Protein AF-A8YB25-F1 (afdb_monomer_lite)

Structure (mmCIF, N/CA/C/O backbone):
data_AF-A8YB25-F1
#
_entry.id   AF-A8YB25-F1
#
loop_
_atom_site.group_PDB
_atom_site.id
_atom_site.type_symbol
_atom_site.label_atom_id
_atom_site.label_alt_id
_atom_site.label_comp_id
_atom_site.label_asym_id
_atom_site.label_entity_id
_atom_site.label_seq_id
_atom_site.pdbx_PDB_ins_code
_atom_site.Cartn_x
_atom_site.Cartn_y
_atom_site.Cartn_z
_atom_site.occupancy
_atom_site.B_iso_or_equiv
_atom_site.auth_seq_id
_atom_site.auth_comp_id
_atom_site.auth_asym_id
_atom_site.auth_atom_id
_atom_site.pdbx_PDB_model_num
ATOM 1 N N . MET A 1 1 ? 8.045 -10.473 -29.822 1.00 58.50 1 MET A N 1
ATOM 2 C CA . MET A 1 1 ? 7.018 -9.844 -28.956 1.00 58.50 1 MET A CA 1
ATOM 3 C C . MET A 1 1 ? 6.954 -8.368 -29.327 1.00 58.50 1 MET A C 1
ATOM 5 O O . MET A 1 1 ? 8.017 -7.797 -29.529 1.00 58.50 1 MET A O 1
ATOM 9 N N . SER A 1 2 ? 5.776 -7.767 -29.532 1.00 74.38 2 SER A N 1
ATOM 10 C CA . SER A 1 2 ? 5.717 -6.360 -29.968 1.00 74.38 2 SER A CA 1
ATOM 11 C C . SER A 1 2 ? 6.274 -5.430 -28.882 1.00 74.38 2 SER A C 1
ATOM 13 O O . SER A 1 2 ? 6.103 -5.688 -27.691 1.00 74.38 2 SER A O 1
ATOM 15 N N . ASN A 1 3 ? 6.935 -4.343 -29.291 1.00 85.88 3 ASN A N 1
ATOM 16 C CA . ASN A 1 3 ? 7.516 -3.347 -28.381 1.00 85.88 3 ASN A CA 1
ATOM 17 C C . ASN A 1 3 ? 6.458 -2.807 -27.385 1.00 85.88 3 ASN A C 1
ATOM 19 O O . ASN A 1 3 ? 6.722 -2.650 -26.197 1.00 85.88 3 ASN A O 1
ATOM 23 N N . LEU A 1 4 ? 5.208 -2.675 -27.844 1.00 92.75 4 LEU A N 1
ATOM 24 C CA . LEU A 1 4 ? 4.059 -2.297 -27.020 1.00 92.75 4 LEU A CA 1
ATOM 25 C C . LEU A 1 4 ? 3.765 -3.285 -25.878 1.00 92.75 4 LEU A C 1
ATOM 27 O O . LEU A 1 4 ? 3.530 -2.848 -24.755 1.00 92.75 4 LEU A O 1
ATOM 31 N N . LEU A 1 5 ? 3.784 -4.598 -26.136 1.00 93.75 5 LEU A N 1
ATOM 32 C CA . LEU A 1 5 ? 3.496 -5.607 -25.107 1.00 93.75 5 LEU A CA 1
ATOM 33 C C . LEU A 1 5 ? 4.534 -5.585 -23.984 1.00 93.75 5 LEU A C 1
ATOM 35 O O . LEU A 1 5 ? 4.176 -5.745 -22.821 1.00 93.75 5 LEU A O 1
ATOM 39 N N . LEU A 1 6 ? 5.804 -5.346 -24.318 1.00 93.44 6 LEU A N 1
ATOM 40 C CA . LEU A 1 6 ? 6.863 -5.189 -23.322 1.00 93.44 6 LEU A CA 1
ATOM 41 C C . LEU A 1 6 ? 6.668 -3.920 -22.484 1.00 93.44 6 LEU A C 1
ATOM 43 O O . LEU A 1 6 ? 6.797 -3.974 -21.264 1.00 93.44 6 LEU A O 1
ATOM 47 N N . CYS A 1 7 ? 6.293 -2.799 -23.110 1.00 96.12 7 CYS A N 1
ATOM 48 C CA . CYS A 1 7 ? 5.973 -1.565 -22.391 1.00 96.12 7 CYS A CA 1
ATOM 49 C C . CYS A 1 7 ? 4.795 -1.751 -21.424 1.00 96.12 7 CYS A C 1
ATOM 51 O O . CYS A 1 7 ? 4.912 -1.414 -20.249 1.00 96.12 7 CYS A O 1
ATOM 53 N N . VAL A 1 8 ? 3.682 -2.322 -21.896 1.00 96.50 8 VAL A N 1
ATOM 54 C CA . VAL A 1 8 ? 2.506 -2.605 -21.055 1.00 96.50 8 VAL A CA 1
ATOM 55 C C . VAL A 1 8 ? 2.868 -3.582 -19.936 1.00 96.50 8 VAL A C 1
ATOM 57 O O . VAL A 1 8 ? 2.508 -3.353 -18.785 1.00 96.50 8 VAL A O 1
ATOM 60 N N . GLY A 1 9 ?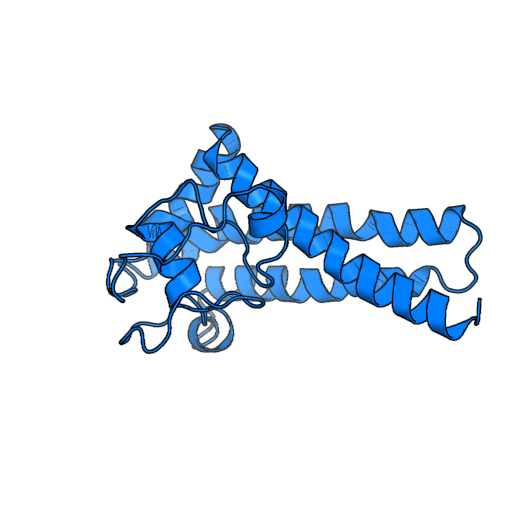 3.637 -4.627 -20.250 1.00 96.56 9 GLY A N 1
ATOM 61 C CA . GLY A 1 9 ? 4.120 -5.600 -19.276 1.00 96.56 9 GLY A CA 1
ATOM 62 C C . GLY A 1 9 ? 4.956 -4.968 -18.163 1.00 96.56 9 GLY A C 1
ATOM 63 O O . GLY A 1 9 ? 4.723 -5.272 -16.999 1.00 96.56 9 GLY A O 1
ATOM 64 N N . LEU A 1 10 ? 5.874 -4.052 -18.486 1.00 97.62 10 LEU A N 1
ATOM 65 C CA . LEU A 1 10 ? 6.686 -3.357 -17.481 1.00 97.62 10 LEU A CA 1
ATOM 66 C C . LEU A 1 10 ? 5.848 -2.398 -16.620 1.00 97.62 10 LEU A C 1
ATOM 68 O O . LEU A 1 10 ? 6.039 -2.339 -15.405 1.00 97.62 10 LEU A O 1
ATOM 72 N N . ILE A 1 11 ? 4.884 -1.690 -17.216 1.00 98.06 11 ILE A N 1
ATOM 73 C CA . ILE A 1 11 ? 3.983 -0.793 -16.476 1.00 98.06 11 ILE A CA 1
ATOM 74 C C . ILE A 1 11 ? 3.127 -1.602 -15.498 1.00 98.06 11 ILE A C 1
ATOM 76 O O . ILE A 1 11 ? 3.180 -1.370 -14.292 1.00 98.06 11 ILE A O 1
ATOM 80 N N . CYS A 1 12 ? 2.375 -2.588 -15.992 1.00 98.00 12 CYS A N 1
ATOM 81 C CA . CYS A 1 12 ? 1.519 -3.414 -15.143 1.00 98.00 12 CYS A CA 1
ATOM 82 C C . CYS A 1 12 ? 2.346 -4.212 -14.130 1.00 98.00 12 CYS A C 1
ATOM 84 O O . CYS A 1 12 ? 1.983 -4.282 -12.960 1.00 98.00 12 CYS A O 1
ATOM 86 N N . GLY A 1 13 ? 3.480 -4.766 -14.562 1.00 98.12 13 GLY A N 1
ATOM 87 C CA . GLY A 1 13 ? 4.393 -5.525 -13.716 1.00 98.12 13 GLY A CA 1
ATOM 88 C C . GLY A 1 13 ? 4.981 -4.695 -12.579 1.00 98.12 13 GLY A C 1
ATOM 89 O O . GLY A 1 13 ? 5.059 -5.193 -11.463 1.00 98.12 13 GLY A O 1
ATOM 90 N N . SER A 1 14 ? 5.334 -3.426 -12.812 1.00 98.62 14 SER A N 1
ATOM 91 C CA . SER A 1 14 ? 5.862 -2.555 -11.751 1.00 98.62 14 SER A CA 1
ATOM 92 C C . SER A 1 14 ? 4.811 -2.188 -10.697 1.00 98.62 14 SER A C 1
ATOM 94 O O . SER A 1 14 ? 5.141 -2.133 -9.514 1.00 98.62 14 SER A O 1
ATOM 96 N N . ILE A 1 15 ? 3.545 -2.011 -11.093 1.00 98.44 15 ILE A N 1
ATOM 97 C CA . ILE A 1 15 ? 2.424 -1.790 -10.162 1.00 98.44 15 ILE A CA 1
ATOM 98 C C . ILE A 1 15 ? 2.113 -3.069 -9.374 1.00 98.44 15 ILE A C 1
ATOM 100 O O . ILE A 1 15 ? 2.012 -3.037 -8.150 1.00 98.44 15 ILE A O 1
ATOM 104 N N . ILE A 1 16 ? 2.007 -4.212 -10.060 1.00 98.25 16 ILE A N 1
ATOM 105 C CA . ILE A 1 16 ? 1.779 -5.511 -9.410 1.00 98.25 16 ILE A CA 1
ATOM 106 C C . ILE A 1 16 ? 2.916 -5.819 -8.431 1.00 98.25 16 ILE A C 1
ATOM 108 O O . ILE A 1 16 ? 2.664 -6.306 -7.335 1.00 98.25 16 ILE A O 1
ATOM 112 N N . TRP A 1 17 ? 4.160 -5.501 -8.788 1.00 98.62 17 TRP A N 1
ATOM 113 C CA . TRP A 1 17 ? 5.315 -5.704 -7.921 1.00 98.62 17 TRP A CA 1
ATOM 114 C C . TRP A 1 17 ? 5.180 -4.982 -6.576 1.00 98.62 17 TRP A C 1
ATOM 116 O O . TRP A 1 17 ? 5.352 -5.605 -5.532 1.00 98.62 17 TRP A O 1
ATOM 126 N N . VAL A 1 18 ? 4.840 -3.690 -6.570 1.00 98.69 18 VAL A N 1
ATOM 127 C CA . VAL A 1 18 ? 4.708 -2.944 -5.307 1.00 98.69 18 VAL A CA 1
ATOM 128 C C . VAL A 1 18 ? 3.486 -3.377 -4.490 1.00 98.69 18 VAL A C 1
ATOM 130 O O . VAL A 1 18 ? 3.538 -3.333 -3.264 1.00 98.69 18 VAL A O 1
ATOM 133 N N . GLU A 1 19 ? 2.427 -3.871 -5.138 1.00 98.44 19 GLU A N 1
ATOM 134 C CA . GLU A 1 19 ? 1.295 -4.526 -4.466 1.00 98.44 19 GLU A CA 1
ATOM 135 C C . GLU A 1 19 ? 1.728 -5.821 -3.759 1.00 98.44 19 GLU A C 1
ATOM 137 O O . GLU A 1 19 ? 1.406 -6.008 -2.588 1.00 98.44 19 GLU A O 1
ATOM 142 N N . ILE A 1 20 ? 2.537 -6.663 -4.419 1.00 98.62 20 ILE A N 1
ATOM 143 C CA . ILE A 1 20 ? 3.135 -7.859 -3.797 1.00 98.62 20 ILE A CA 1
ATOM 144 C C . ILE A 1 20 ? 3.974 -7.459 -2.582 1.00 98.62 20 ILE A C 1
ATOM 146 O O . ILE A 1 20 ? 3.851 -8.070 -1.524 1.00 98.62 20 ILE A O 1
ATOM 150 N N . VAL A 1 21 ? 4.822 -6.434 -2.718 1.00 98.75 21 VAL A N 1
ATOM 151 C CA . VAL A 1 21 ? 5.667 -5.951 -1.615 1.00 98.75 21 VAL A CA 1
ATOM 152 C C . VAL A 1 21 ? 4.816 -5.517 -0.427 1.00 98.75 21 VAL A C 1
ATOM 154 O O . VAL A 1 21 ? 5.106 -5.931 0.694 1.00 98.75 21 VAL A O 1
ATOM 157 N N . ARG A 1 22 ? 3.763 -4.726 -0.662 1.00 98.56 22 ARG A N 1
ATOM 158 C CA . ARG A 1 22 ? 2.852 -4.279 0.394 1.00 98.56 22 ARG A CA 1
ATOM 159 C C . ARG A 1 22 ? 2.184 -5.456 1.093 1.00 98.56 22 ARG A C 1
ATOM 161 O O . ARG A 1 22 ? 2.247 -5.558 2.311 1.00 98.56 22 ARG A O 1
ATOM 168 N N . ASP A 1 23 ? 1.575 -6.358 0.331 1.00 98.31 23 ASP A N 1
ATOM 169 C CA . ASP A 1 23 ? 0.795 -7.456 0.900 1.00 98.31 23 ASP A CA 1
ATOM 170 C C . ASP A 1 23 ? 1.698 -8.442 1.667 1.00 98.31 23 ASP A C 1
ATOM 172 O O . ASP A 1 23 ? 1.326 -8.927 2.735 1.00 98.31 23 ASP A O 1
ATOM 176 N N . CYS A 1 24 ? 2.926 -8.676 1.186 1.00 98.25 24 CYS A N 1
ATOM 177 C CA . CYS A 1 24 ? 3.942 -9.440 1.911 1.00 98.25 24 CYS A CA 1
ATOM 178 C C . CYS A 1 24 ? 4.418 -8.725 3.181 1.00 98.25 24 CYS A C 1
ATOM 180 O O . CYS A 1 24 ? 4.587 -9.376 4.212 1.00 98.25 24 CYS A O 1
ATOM 182 N N . TYR A 1 25 ? 4.645 -7.408 3.128 1.00 98.50 25 TYR A N 1
ATOM 183 C CA . TYR A 1 25 ? 5.014 -6.614 4.302 1.00 98.50 25 TYR A CA 1
ATOM 184 C C . TYR A 1 25 ? 3.915 -6.676 5.366 1.00 98.50 25 TYR A C 1
ATOM 186 O O . TYR A 1 25 ? 4.203 -6.951 6.531 1.00 98.50 25 TYR A O 1
ATOM 194 N N . HIS A 1 26 ? 2.658 -6.510 4.958 1.00 98.44 26 HIS A N 1
ATOM 195 C CA . HIS A 1 26 ? 1.504 -6.582 5.841 1.00 98.44 26 HIS A CA 1
ATOM 196 C C . HIS A 1 26 ? 1.351 -7.982 6.455 1.00 98.44 26 HIS A C 1
ATOM 198 O O . HIS A 1 26 ? 1.259 -8.111 7.676 1.00 98.44 26 HIS A O 1
ATOM 204 N N . ALA A 1 27 ? 1.420 -9.048 5.651 1.00 98.12 27 ALA A N 1
ATOM 205 C CA . ALA A 1 27 ? 1.404 -10.416 6.168 1.00 98.12 27 ALA A CA 1
ATOM 206 C C . ALA A 1 27 ? 2.554 -10.655 7.162 1.00 98.12 27 ALA A C 1
ATOM 208 O O . ALA A 1 27 ? 2.336 -11.151 8.270 1.00 98.12 27 ALA A O 1
ATOM 209 N N . LEU A 1 28 ? 3.778 -10.237 6.820 1.00 98.12 28 LEU A N 1
ATOM 210 C CA . LEU A 1 28 ? 4.936 -10.344 7.707 1.00 98.12 28 LEU A CA 1
ATOM 211 C C . LEU A 1 28 ? 4.728 -9.567 9.013 1.00 98.12 28 LEU A C 1
ATOM 213 O O . LEU A 1 28 ? 5.133 -10.054 10.068 1.00 98.12 28 LEU A O 1
ATOM 217 N N . ALA A 1 29 ? 4.057 -8.414 8.979 1.00 98.31 29 ALA A N 1
ATOM 218 C CA . ALA A 1 29 ? 3.734 -7.645 10.174 1.00 98.31 29 ALA A CA 1
ATOM 219 C C . ALA A 1 29 ? 2.847 -8.410 11.163 1.00 98.31 29 ALA A C 1
ATOM 221 O O . ALA A 1 29 ? 2.987 -8.217 12.365 1.00 98.31 29 ALA A O 1
ATOM 222 N N . HIS A 1 30 ? 2.018 -9.348 10.701 1.00 97.88 30 HIS A N 1
ATOM 223 C CA . HIS A 1 30 ? 1.234 -10.238 11.573 1.00 97.88 30 HIS A CA 1
ATOM 224 C C . HIS A 1 30 ? 2.007 -11.449 12.104 1.00 97.88 30 HIS A C 1
ATOM 226 O O . HIS A 1 30 ? 1.549 -12.128 13.027 1.00 97.88 30 HIS A O 1
ATOM 232 N N . HIS A 1 31 ? 3.187 -11.727 11.551 1.00 96.94 31 HIS A N 1
ATOM 233 C CA . HIS A 1 31 ? 4.012 -12.878 11.923 1.00 96.94 31 HIS A CA 1
ATOM 234 C C . HIS A 1 31 ? 5.307 -12.498 12.649 1.00 96.94 31 HIS A C 1
ATOM 236 O O . HIS A 1 31 ? 5.872 -13.331 13.360 1.00 96.94 31 HIS A O 1
ATOM 242 N N . TRP A 1 32 ? 5.770 -11.253 12.522 1.00 98.06 32 TRP A N 1
ATOM 243 C CA . TRP A 1 32 ? 7.047 -10.799 13.061 1.00 98.06 32 TRP A CA 1
ATOM 244 C C . TRP A 1 32 ? 6.891 -9.573 13.966 1.00 98.06 32 TRP A C 1
ATOM 246 O O . TRP A 1 32 ? 6.518 -8.482 13.537 1.00 98.06 32 TRP A O 1
ATOM 256 N N . GLN A 1 33 ? 7.222 -9.756 15.248 1.00 97.62 33 GLN A N 1
ATOM 257 C CA . GLN A 1 33 ? 6.963 -8.785 16.319 1.00 97.62 33 GLN A CA 1
ATOM 258 C C . GLN A 1 33 ? 7.456 -7.348 16.070 1.00 97.62 33 GLN A C 1
ATOM 260 O O . GLN A 1 33 ? 6.711 -6.423 16.387 1.00 97.62 33 GLN A O 1
ATOM 265 N N . PRO A 1 34 ? 8.664 -7.103 15.526 1.00 97.25 34 PRO A N 1
ATOM 266 C CA . PRO A 1 34 ? 9.121 -5.743 15.248 1.00 97.25 34 PRO A CA 1
ATOM 267 C C . PRO A 1 34 ? 8.173 -4.960 14.335 1.00 97.25 34 PRO A C 1
ATOM 269 O O . PRO A 1 34 ? 7.850 -3.816 14.645 1.00 97.25 34 PRO A O 1
ATOM 272 N N . LEU A 1 35 ? 7.671 -5.593 13.273 1.00 97.94 35 LEU A N 1
ATOM 273 C CA . LEU A 1 35 ? 6.695 -4.984 12.371 1.00 97.94 35 LEU A CA 1
ATOM 274 C C . LEU A 1 35 ? 5.294 -4.954 12.989 1.00 97.94 35 LEU A C 1
ATOM 276 O O . LEU A 1 35 ? 4.588 -3.960 12.845 1.00 97.94 35 LEU A O 1
ATOM 280 N N . TYR A 1 36 ? 4.912 -5.976 13.760 1.00 98.12 36 TYR A N 1
ATOM 281 C CA . TYR A 1 36 ? 3.620 -5.981 14.452 1.00 98.12 36 TYR A CA 1
ATOM 282 C C . TYR A 1 36 ? 3.438 -4.771 15.378 1.00 98.12 36 TYR A C 1
ATOM 284 O O . TYR A 1 36 ? 2.358 -4.194 15.448 1.00 98.12 36 TYR A O 1
ATOM 292 N N . ARG A 1 37 ? 4.495 -4.341 16.082 1.00 97.75 37 ARG A N 1
ATOM 293 C CA . ARG A 1 37 ? 4.443 -3.165 16.977 1.00 97.75 37 ARG A CA 1
ATOM 294 C C . ARG A 1 37 ? 4.079 -1.871 16.251 1.00 97.75 37 ARG A C 1
ATOM 296 O O . ARG A 1 37 ? 3.498 -0.980 16.866 1.00 97.75 37 ARG A O 1
ATOM 303 N N . LEU A 1 38 ? 4.440 -1.776 14.977 1.00 97.81 38 LEU A N 1
ATOM 304 C CA . LEU A 1 38 ? 4.069 -0.683 14.090 1.00 97.81 38 LEU A CA 1
ATOM 305 C C . LEU A 1 38 ? 2.635 -0.878 13.593 1.00 97.81 38 LEU A C 1
ATOM 307 O O . LEU A 1 38 ? 1.780 -0.013 13.779 1.00 97.81 38 LEU A O 1
ATOM 311 N N . HIS A 1 39 ? 2.353 -2.069 13.073 1.00 98.25 39 HIS A N 1
ATOM 312 C CA . HIS A 1 39 ? 1.085 -2.395 12.439 1.00 98.25 39 HIS A CA 1
ATOM 313 C C . HIS A 1 39 ? -0.117 -2.407 13.388 1.00 98.25 39 HIS A C 1
ATOM 315 O O . HIS A 1 39 ? -1.217 -2.016 13.012 1.00 98.25 39 HIS A O 1
ATOM 321 N N . VAL A 1 40 ? 0.071 -2.768 14.657 1.00 97.62 40 VAL A N 1
ATOM 322 C CA . VAL A 1 40 ? -1.021 -2.805 15.639 1.00 97.62 40 VAL A CA 1
ATOM 323 C C . VAL A 1 40 ? -1.668 -1.433 15.857 1.00 97.62 40 VAL A C 1
ATOM 325 O O . VAL A 1 40 ? -2.818 -1.370 16.283 1.00 97.62 40 VAL A O 1
ATOM 328 N N . TRP A 1 41 ? -0.973 -0.327 15.560 1.00 97.88 41 TRP A N 1
ATOM 329 C CA . TRP A 1 41 ? -1.592 0.998 15.599 1.00 97.88 41 TRP A CA 1
ATOM 330 C C . TRP A 1 41 ? -2.778 1.096 14.647 1.00 97.88 41 TRP A C 1
ATOM 332 O O . TRP A 1 41 ? -3.807 1.616 15.057 1.00 97.88 41 TRP A O 1
ATOM 342 N N . HIS A 1 42 ? -2.663 0.525 13.446 1.00 97.44 42 HIS A N 1
ATOM 343 C CA . HIS A 1 42 ? -3.730 0.465 12.448 1.00 97.44 42 HIS A CA 1
ATOM 344 C C . HIS A 1 42 ? -4.981 -0.251 12.973 1.00 97.44 42 HIS A C 1
ATOM 346 O O . HIS A 1 42 ? -6.087 0.272 12.885 1.00 97.44 42 HIS A O 1
ATOM 352 N N . HIS A 1 43 ? -4.799 -1.406 13.619 1.00 97.31 43 HIS A N 1
ATOM 353 C CA . HIS A 1 43 ? -5.897 -2.183 14.221 1.00 97.31 43 HIS A CA 1
ATOM 354 C C . HIS A 1 43 ? -6.556 -1.489 15.417 1.00 97.31 43 HIS A C 1
ATOM 356 O O . HIS A 1 43 ? -7.711 -1.753 15.734 1.00 97.31 43 HIS A O 1
ATOM 362 N N . ARG A 1 44 ? -5.836 -0.597 16.106 1.00 95.00 44 ARG A N 1
ATOM 363 C CA . ARG A 1 44 ? -6.338 0.119 17.294 1.00 95.00 44 ARG A CA 1
ATOM 364 C C . ARG A 1 44 ? -7.175 1.348 16.964 1.00 95.00 44 ARG A C 1
ATOM 366 O O . ARG A 1 44 ? -7.791 1.905 17.868 1.00 95.00 44 ARG A O 1
ATOM 373 N N . VAL A 1 45 ? -7.155 1.813 15.719 1.00 96.44 45 VAL A N 1
ATOM 374 C CA . VAL A 1 45 ? -7.861 3.035 15.320 1.00 96.44 45 VAL A CA 1
ATOM 375 C C . VAL A 1 45 ? -9.373 2.853 15.373 1.00 96.44 45 VAL A C 1
ATOM 377 O O . VAL A 1 45 ? -10.087 3.774 15.774 1.00 96.44 45 VAL A O 1
ATOM 380 N N . PHE A 1 46 ? -9.859 1.697 14.927 1.00 95.94 46 PHE A N 1
ATOM 381 C CA . PHE A 1 46 ? -11.253 1.519 14.551 1.00 95.94 46 PHE A CA 1
ATOM 382 C C . PHE A 1 46 ? -12.004 0.652 15.556 1.00 95.94 46 PHE A C 1
ATOM 384 O O . PHE A 1 46 ? -11.504 -0.356 16.053 1.00 95.94 46 PHE A O 1
ATOM 391 N N . ARG A 1 47 ? -13.254 1.026 15.820 1.00 95.06 47 ARG A N 1
ATOM 392 C CA . ARG A 1 47 ? -14.236 0.140 16.451 1.00 95.06 47 ARG A CA 1
ATOM 393 C C . ARG A 1 47 ? -14.803 -0.844 15.414 1.00 95.06 47 ARG A C 1
ATOM 395 O O . ARG A 1 47 ? -14.640 -0.616 14.216 1.00 95.06 47 ARG A O 1
ATOM 402 N N . PRO A 1 48 ? -15.533 -1.896 15.832 1.00 93.62 48 PRO A N 1
ATOM 403 C CA . PRO A 1 48 ? -16.171 -2.821 14.892 1.00 93.62 48 PRO A CA 1
ATOM 404 C C . PRO A 1 48 ? -17.170 -2.172 13.920 1.00 93.62 48 PRO A C 1
ATOM 406 O O . PRO A 1 48 ? -17.427 -2.730 12.865 1.00 93.62 48 PRO A O 1
ATOM 409 N N . ASP A 1 49 ? -17.724 -0.997 14.218 1.00 93.06 49 ASP A N 1
ATOM 410 C CA . ASP A 1 49 ? -18.559 -0.228 13.277 1.00 93.06 49 ASP A CA 1
ATOM 411 C C . ASP A 1 49 ? -17.740 0.681 12.334 1.00 93.06 49 ASP A C 1
ATOM 413 O O . ASP A 1 49 ? -18.304 1.492 11.597 1.00 93.06 49 ASP A O 1
ATOM 417 N N . LEU A 1 50 ? -16.409 0.542 12.365 1.00 93.88 50 LEU A N 1
ATOM 418 C CA . LEU A 1 50 ? -15.404 1.356 11.681 1.00 93.88 50 LEU A CA 1
ATOM 419 C C . LEU A 1 50 ? -15.370 2.830 12.107 1.00 93.88 50 LEU A C 1
ATOM 421 O O . LEU A 1 50 ? -14.667 3.631 11.495 1.00 93.88 50 LEU A O 1
ATOM 425 N N . SER A 1 51 ? -16.063 3.211 13.186 1.00 94.25 51 SER A N 1
ATOM 426 C CA . SER A 1 51 ? -15.877 4.538 13.773 1.00 94.25 51 SER A CA 1
ATOM 427 C C . SER A 1 51 ? -14.469 4.673 14.360 1.00 94.25 51 SER A C 1
ATOM 429 O O . SER A 1 51 ? -13.947 3.762 15.014 1.00 94.25 51 SER A O 1
ATOM 431 N N . VAL A 1 52 ? -13.845 5.827 14.127 1.00 94.81 52 VAL A N 1
ATOM 432 C CA . VAL A 1 52 ? -12.523 6.155 14.668 1.00 94.81 52 VAL A CA 1
ATOM 433 C C . VAL A 1 52 ? -12.636 6.380 16.179 1.00 94.81 52 VAL A C 1
ATOM 435 O O . VAL A 1 52 ? -13.485 7.138 16.647 1.00 94.81 52 VAL A O 1
ATOM 438 N N . MET A 1 53 ? -11.773 5.727 16.962 1.00 92.75 53 MET A N 1
ATOM 439 C CA . MET A 1 53 ? -11.765 5.841 18.425 1.00 92.75 53 MET A CA 1
ATOM 440 C C . MET A 1 53 ? -11.315 7.223 18.910 1.00 92.75 53 MET A C 1
ATOM 442 O O . MET A 1 53 ? -11.854 7.739 19.887 1.00 92.75 53 MET A O 1
ATOM 446 N N . SER A 1 54 ? -10.302 7.789 18.255 1.00 95.06 54 SER A N 1
ATOM 447 C CA . SER A 1 54 ? -9.738 9.109 18.533 1.00 95.06 54 SER A CA 1
ATOM 448 C C . SER A 1 54 ? -8.979 9.604 17.306 1.00 95.06 54 SER A C 1
ATOM 450 O O . SER A 1 54 ? -8.215 8.846 16.705 1.00 95.06 54 SER A O 1
ATOM 452 N N . GLU A 1 55 ? -9.145 10.881 16.967 1.00 94.88 55 GLU A N 1
ATOM 453 C CA . GLU A 1 55 ? -8.400 11.527 15.882 1.00 94.88 55 GLU A CA 1
ATOM 454 C C . GLU A 1 55 ? -6.883 11.496 16.135 1.00 94.88 55 GLU A C 1
ATOM 456 O O . GLU A 1 55 ? -6.092 11.291 15.216 1.00 94.88 55 GLU A O 1
ATOM 461 N N . GLU A 1 56 ? -6.454 11.627 17.393 1.00 96.06 56 GLU A N 1
ATOM 462 C CA . GLU A 1 56 ? -5.034 11.557 17.750 1.00 96.06 56 GLU A CA 1
ATOM 463 C C . GLU A 1 56 ? -4.445 10.177 17.425 1.00 96.06 56 GLU A C 1
ATOM 465 O O . GLU A 1 56 ? -3.360 10.077 16.846 1.00 96.06 56 GLU A O 1
ATOM 470 N N . ILE A 1 57 ? -5.171 9.108 17.772 1.00 96.06 57 ILE A N 1
ATOM 471 C CA . ILE A 1 57 ? -4.748 7.730 17.494 1.00 96.06 57 ILE A CA 1
ATOM 472 C C . ILE A 1 57 ? -4.748 7.478 15.985 1.00 96.06 57 ILE A C 1
ATOM 474 O O . ILE A 1 57 ? -3.781 6.912 15.482 1.00 96.06 57 ILE A O 1
ATOM 478 N N . TYR A 1 58 ? -5.775 7.946 15.271 1.00 97.06 58 TYR A N 1
ATOM 479 C CA . TYR A 1 58 ? -5.869 7.857 13.811 1.00 97.06 58 TYR A CA 1
ATOM 480 C C . TYR A 1 58 ? -4.645 8.467 13.123 1.00 97.06 58 TYR A C 1
ATOM 482 O O . TYR A 1 58 ? -3.930 7.798 12.379 1.00 97.06 58 TYR A O 1
ATOM 490 N N . ARG A 1 59 ? -4.322 9.717 13.463 1.00 97.69 59 ARG A N 1
ATOM 491 C CA . ARG A 1 59 ? -3.178 10.430 12.885 1.00 97.69 59 ARG A CA 1
ATOM 492 C C . ARG A 1 59 ? -1.854 9.742 13.196 1.00 97.69 59 ARG A C 1
ATOM 494 O O . ARG A 1 59 ? -1.006 9.611 12.316 1.00 97.69 59 ARG A O 1
ATOM 501 N N . ARG A 1 60 ? -1.668 9.275 14.435 1.00 98.06 60 ARG A N 1
ATOM 502 C CA . ARG A 1 60 ? -0.467 8.518 14.823 1.00 98.06 60 ARG A CA 1
ATOM 503 C C . ARG A 1 60 ? -0.359 7.195 14.078 1.00 98.06 60 ARG A C 1
ATOM 505 O O . ARG A 1 60 ? 0.746 6.835 13.682 1.00 98.06 60 ARG A O 1
ATOM 512 N N . ALA A 1 61 ? -1.466 6.494 13.855 1.00 98.00 61 ALA A N 1
ATOM 513 C CA . ALA A 1 61 ? -1.450 5.211 13.168 1.00 98.00 61 ALA A CA 1
ATOM 514 C C . ALA A 1 61 ? -0.863 5.308 11.757 1.00 98.00 61 ALA A C 1
ATOM 516 O O . ALA A 1 61 ? -0.070 4.444 11.392 1.00 98.00 61 ALA A O 1
ATOM 517 N N . HIS A 1 62 ? -1.120 6.389 11.015 1.00 98.25 62 HIS A N 1
ATOM 518 C CA . HIS A 1 62 ? -0.480 6.588 9.710 1.00 98.25 62 HIS A CA 1
ATOM 519 C C . HIS A 1 62 ? 1.041 6.735 9.804 1.00 98.25 62 HIS A C 1
ATOM 521 O O . HIS A 1 62 ? 1.762 6.173 8.984 1.00 98.25 62 HIS A O 1
ATOM 527 N N . TRP A 1 63 ? 1.555 7.438 10.815 1.00 98.56 63 TRP A N 1
ATOM 528 C CA . TRP A 1 63 ? 3.001 7.582 11.014 1.00 98.56 63 TRP A CA 1
ATOM 529 C C . TRP A 1 63 ? 3.676 6.288 11.466 1.00 98.56 63 TRP A C 1
ATOM 531 O O . TRP A 1 63 ? 4.821 6.039 11.096 1.00 98.56 63 TRP A O 1
ATOM 541 N N . TYR A 1 64 ? 2.985 5.471 12.263 1.00 98.12 64 TYR A N 1
ATOM 542 C CA . TYR A 1 64 ? 3.530 4.206 12.749 1.00 98.12 64 TYR A CA 1
ATOM 543 C C . TYR A 1 64 ? 3.369 3.057 11.755 1.00 98.12 64 TYR A C 1
ATOM 545 O O . TYR A 1 64 ? 4.247 2.208 11.725 1.00 98.12 64 TYR A O 1
ATOM 553 N N . ASN A 1 65 ? 2.306 3.015 10.950 1.00 98.25 65 ASN A N 1
ATOM 554 C CA . ASN A 1 65 ? 2.021 1.911 10.030 1.00 98.25 65 ASN A CA 1
ATOM 555 C C . ASN A 1 65 ? 2.172 2.316 8.557 1.00 98.25 65 ASN A C 1
ATOM 557 O O . ASN A 1 65 ? 3.090 1.853 7.882 1.00 98.25 65 ASN A O 1
ATOM 561 N N . ASP A 1 66 ? 1.285 3.186 8.071 1.00 97.94 66 ASP A N 1
ATOM 562 C CA . ASP A 1 66 ? 1.098 3.419 6.634 1.00 97.94 66 ASP A CA 1
ATOM 563 C C . ASP A 1 66 ? 2.313 4.082 5.975 1.00 97.94 66 ASP A C 1
ATOM 565 O O . ASP A 1 66 ? 2.705 3.711 4.871 1.00 97.94 66 ASP A O 1
ATOM 569 N N . VAL A 1 67 ? 2.938 5.056 6.646 1.00 98.69 67 VAL A N 1
ATOM 570 C CA . VAL A 1 67 ? 4.135 5.736 6.135 1.00 98.69 67 VAL A CA 1
ATOM 571 C C . VAL A 1 67 ? 5.319 4.763 6.048 1.00 98.69 67 VAL A C 1
ATOM 573 O O . VAL A 1 67 ? 5.897 4.662 4.965 1.00 98.69 67 VAL A O 1
ATOM 576 N N . PRO A 1 68 ? 5.687 4.005 7.104 1.00 98.56 68 PRO A N 1
ATOM 577 C CA . PRO A 1 68 ? 6.713 2.969 6.998 1.00 98.56 68 PRO A CA 1
ATOM 578 C C . PRO A 1 68 ? 6.442 1.929 5.906 1.00 98.56 68 PRO A C 1
ATOM 580 O O . PRO A 1 68 ? 7.351 1.619 5.136 1.00 98.56 68 PRO A O 1
ATOM 583 N N . GLU A 1 69 ? 5.209 1.430 5.790 1.00 98.56 69 GLU A N 1
ATOM 584 C CA . GLU A 1 69 ? 4.828 0.478 4.738 1.00 98.56 69 GLU A CA 1
ATOM 585 C C . GLU A 1 69 ? 5.031 1.077 3.337 1.00 98.56 69 GLU A C 1
ATOM 587 O O . GLU A 1 69 ? 5.706 0.483 2.491 1.00 98.56 69 GLU A O 1
ATOM 592 N N . ALA A 1 70 ? 4.534 2.295 3.103 1.00 98.62 70 ALA A N 1
ATOM 593 C CA . ALA A 1 70 ? 4.678 2.979 1.823 1.00 98.62 70 ALA A CA 1
ATOM 594 C C . ALA A 1 70 ? 6.145 3.319 1.494 1.00 98.62 70 ALA A C 1
ATOM 596 O O . ALA A 1 70 ? 6.538 3.286 0.328 1.00 98.62 70 ALA A O 1
ATOM 597 N N . LEU A 1 71 ? 6.987 3.598 2.495 1.00 98.81 71 LEU A N 1
ATOM 598 C CA . LEU A 1 71 ? 8.428 3.788 2.297 1.00 98.81 71 LEU A CA 1
ATOM 599 C C . LEU A 1 71 ? 9.124 2.489 1.870 1.00 98.81 71 LEU A C 1
ATOM 601 O O . LEU A 1 71 ? 9.974 2.524 0.978 1.00 98.81 71 LEU A O 1
ATOM 605 N N . VAL A 1 72 ? 8.743 1.342 2.445 1.00 98.75 72 VAL A N 1
ATOM 606 C CA . VAL A 1 72 ? 9.241 0.024 2.010 1.00 98.75 72 VAL A CA 1
ATOM 607 C C . VAL A 1 72 ? 8.808 -0.265 0.575 1.00 98.75 72 VAL A C 1
ATOM 609 O O . VAL A 1 72 ? 9.643 -0.638 -0.254 1.00 98.75 72 VAL A O 1
ATOM 612 N N . MET A 1 73 ? 7.535 -0.025 0.247 1.00 98.69 73 MET A N 1
ATOM 613 C CA . MET A 1 73 ? 7.045 -0.124 -1.130 1.00 98.69 73 MET A 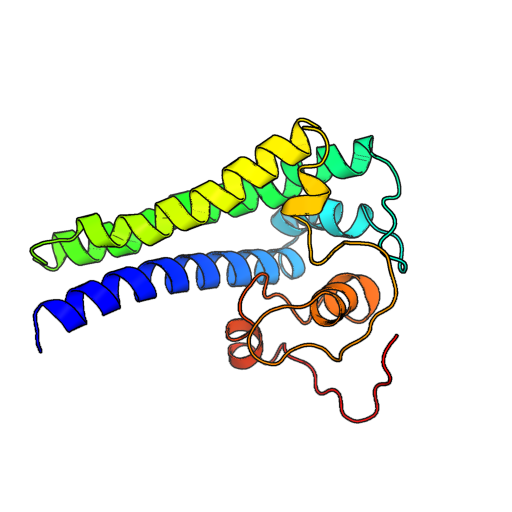CA 1
ATOM 614 C C . MET A 1 73 ? 7.841 0.785 -2.077 1.00 98.69 73 MET A C 1
ATOM 616 O O . MET A 1 73 ? 8.175 0.371 -3.187 1.00 98.69 73 MET A O 1
ATOM 620 N N . LEU A 1 74 ? 8.164 2.018 -1.665 1.00 98.75 74 LEU A N 1
ATOM 621 C CA . LEU A 1 74 ? 8.835 3.000 -2.519 1.00 98.75 74 LEU A CA 1
ATOM 622 C C . LEU A 1 74 ? 10.278 2.581 -2.781 1.00 98.75 74 LEU A C 1
ATOM 624 O O . LEU A 1 74 ? 10.713 2.592 -3.931 1.00 98.75 74 LEU A O 1
ATOM 628 N N . ALA A 1 75 ? 10.993 2.134 -1.749 1.00 98.69 75 ALA A N 1
ATOM 629 C CA . ALA A 1 75 ? 12.334 1.582 -1.903 1.00 98.69 75 ALA A CA 1
ATOM 630 C C . ALA A 1 75 ? 12.334 0.367 -2.849 1.00 98.69 75 ALA A C 1
ATOM 632 O O . ALA A 1 75 ? 13.139 0.296 -3.777 1.00 98.69 75 ALA A O 1
ATOM 633 N N . ALA A 1 76 ? 11.383 -0.557 -2.676 1.00 98.69 76 ALA A N 1
ATOM 634 C CA . ALA A 1 76 ? 11.270 -1.744 -3.520 1.00 98.69 76 ALA A CA 1
ATOM 635 C C . ALA A 1 76 ? 10.807 -1.434 -4.956 1.00 98.69 76 ALA A C 1
ATOM 637 O O . ALA A 1 76 ? 11.101 -2.205 -5.873 1.00 98.69 76 ALA A O 1
ATOM 638 N N . SER A 1 77 ? 10.112 -0.314 -5.179 1.00 98.62 77 SER A N 1
ATOM 639 C CA . SER A 1 77 ? 9.603 0.093 -6.499 1.00 98.62 77 SER A CA 1
ATOM 640 C C . SER A 1 77 ? 10.700 0.396 -7.525 1.00 98.62 77 SER A C 1
ATOM 642 O O . SER A 1 77 ? 10.434 0.411 -8.723 1.00 98.62 77 SER A O 1
ATOM 644 N N . VAL A 1 78 ? 11.942 0.589 -7.073 1.00 98.44 78 VAL A N 1
ATOM 645 C CA . VAL A 1 78 ? 13.109 0.812 -7.936 1.00 98.44 78 VAL A CA 1
ATOM 646 C C . V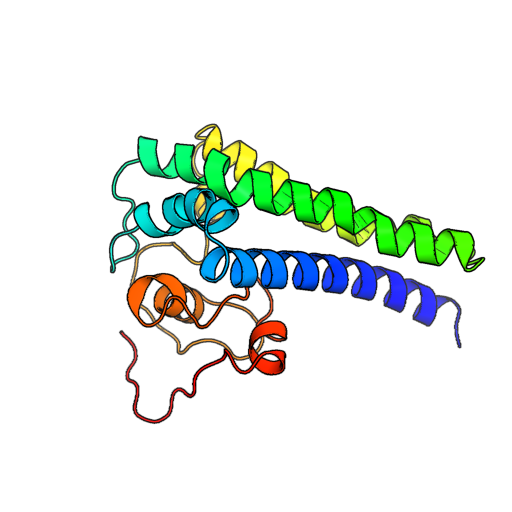AL A 1 78 ? 13.515 -0.473 -8.675 1.00 98.44 78 VAL A C 1
ATOM 648 O O . VAL A 1 78 ? 14.084 -0.410 -9.765 1.00 98.44 78 VAL A O 1
ATOM 651 N N . LEU A 1 79 ? 13.196 -1.654 -8.129 1.00 98.50 79 LEU A N 1
ATOM 652 C CA . LEU A 1 79 ? 13.655 -2.934 -8.674 1.00 98.50 79 LEU A CA 1
ATOM 653 C C . LEU A 1 79 ? 13.202 -3.183 -10.129 1.00 98.50 79 LEU A C 1
ATOM 655 O O . LEU A 1 79 ? 14.073 -3.479 -10.947 1.00 98.50 79 LEU A O 1
ATOM 659 N N . PRO A 1 80 ? 11.917 -3.028 -10.515 1.00 98.12 80 PRO A N 1
ATOM 660 C CA . PRO A 1 80 ? 11.497 -3.176 -11.910 1.00 98.12 80 PRO A CA 1
ATOM 661 C C . PRO A 1 80 ? 12.266 -2.277 -12.887 1.00 98.12 80 PRO A C 1
ATOM 663 O O . PRO A 1 80 ? 12.581 -2.709 -13.995 1.00 98.12 80 PRO A O 1
ATOM 666 N N . VAL A 1 81 ? 12.608 -1.050 -12.476 1.00 98.00 81 VAL A N 1
ATOM 667 C CA . VAL A 1 81 ? 13.392 -0.110 -13.294 1.00 98.00 81 VAL A CA 1
ATOM 668 C C . VAL A 1 81 ? 14.818 -0.616 -13.475 1.00 98.00 81 VAL A C 1
ATOM 670 O O . VAL A 1 81 ? 15.310 -0.642 -14.600 1.00 98.00 81 VAL A O 1
ATOM 673 N N . LEU A 1 82 ? 15.473 -1.051 -12.393 1.00 98.25 82 LEU A N 1
ATOM 674 C CA . LEU A 1 82 ? 16.833 -1.592 -12.459 1.00 98.25 82 LEU A CA 1
ATOM 675 C C . LEU A 1 82 ? 16.889 -2.859 -13.313 1.00 98.25 82 LEU A C 1
ATOM 677 O O . LEU A 1 82 ? 17.769 -2.979 -14.159 1.00 98.25 82 LEU A O 1
ATOM 681 N N . LEU A 1 83 ? 15.932 -3.775 -13.140 1.00 97.88 83 LEU A N 1
ATOM 682 C CA . LEU A 1 83 ? 15.851 -4.995 -13.943 1.00 97.88 83 LEU A CA 1
ATOM 683 C C . LEU A 1 83 ? 15.651 -4.681 -15.428 1.00 97.88 83 LEU A C 1
ATOM 685 O O . LEU A 1 83 ? 16.318 -5.277 -16.268 1.00 97.88 83 LEU A O 1
ATOM 689 N N . ALA A 1 84 ? 14.782 -3.724 -15.761 1.00 97.25 84 ALA A N 1
ATOM 690 C CA . ALA A 1 84 ? 14.592 -3.298 -17.144 1.00 97.25 84 ALA A CA 1
ATOM 691 C C . ALA A 1 84 ? 15.850 -2.619 -17.714 1.00 97.25 84 ALA A C 1
ATOM 693 O O . ALA A 1 84 ? 16.229 -2.893 -18.851 1.00 97.25 84 ALA A O 1
ATOM 694 N N . TYR A 1 85 ? 16.512 -1.767 -16.925 1.00 97.56 85 TYR A N 1
ATOM 695 C CA . TYR A 1 85 ? 17.721 -1.052 -17.333 1.00 97.56 85 TYR A CA 1
ATOM 696 C C . TYR A 1 85 ? 18.882 -2.015 -17.600 1.00 97.56 85 TYR A C 1
ATOM 698 O O . TYR A 1 85 ? 19.438 -2.026 -18.696 1.00 97.56 85 TYR A O 1
ATOM 706 N N . PHE A 1 86 ? 19.212 -2.876 -16.634 1.00 97.94 86 PHE A N 1
ATOM 707 C CA . PHE A 1 86 ? 20.281 -3.867 -16.786 1.00 97.94 86 PHE A CA 1
ATOM 708 C C . PHE A 1 86 ? 19.921 -4.987 -17.768 1.00 97.94 86 PHE A C 1
A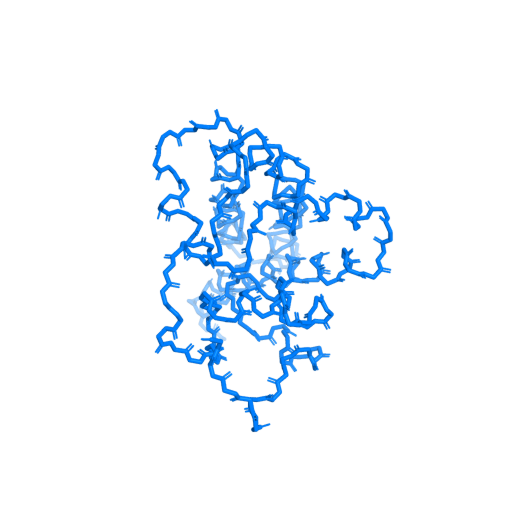TOM 710 O O . PHE A 1 86 ? 20.811 -5.584 -18.364 1.00 97.94 86 PHE A O 1
ATOM 717 N N . GLY A 1 87 ? 18.628 -5.240 -17.983 1.00 95.50 87 GLY A N 1
ATOM 718 C CA . GLY A 1 87 ? 18.122 -6.140 -19.018 1.00 95.50 87 GLY A CA 1
ATOM 719 C C . GLY A 1 87 ? 18.176 -5.567 -20.440 1.00 95.50 87 GLY A C 1
ATOM 720 O O . GLY A 1 87 ? 17.733 -6.242 -21.366 1.00 95.50 87 GLY A O 1
ATOM 721 N N . GLY A 1 88 ? 18.685 -4.343 -20.627 1.00 94.44 88 GLY A N 1
ATOM 722 C CA . GLY A 1 88 ? 18.841 -3.717 -21.943 1.00 94.44 88 GLY A CA 1
ATOM 723 C C . GLY A 1 88 ? 17.525 -3.278 -22.585 1.00 94.44 88 GLY A C 1
ATOM 724 O O . GLY A 1 88 ? 17.443 -3.176 -23.805 1.00 94.44 88 GLY A O 1
ATOM 725 N N . PHE A 1 89 ? 16.475 -3.051 -21.794 1.00 94.75 89 PHE A N 1
ATOM 726 C CA . PHE A 1 89 ? 15.207 -2.563 -22.322 1.00 94.75 89 PHE A CA 1
ATOM 727 C C . PHE A 1 89 ? 15.307 -1.074 -22.671 1.00 94.75 89 PHE A C 1
ATOM 729 O O . PHE A 1 89 ? 15.710 -0.278 -21.831 1.00 94.75 89 PHE A O 1
ATOM 736 N N . ASP A 1 90 ? 14.862 -0.677 -23.867 1.00 93.06 90 ASP A N 1
ATOM 737 C CA . ASP A 1 90 ? 15.013 0.699 -24.382 1.00 93.06 90 ASP A CA 1
ATOM 738 C C . ASP A 1 90 ? 14.264 1.775 -23.571 1.00 93.06 90 ASP A C 1
ATOM 740 O O . ASP A 1 90 ? 14.537 2.970 -23.692 1.00 93.06 90 ASP A O 1
ATOM 744 N N . ARG A 1 91 ? 13.260 1.385 -22.772 1.00 95.50 91 ARG A N 1
ATOM 745 C CA . ARG A 1 91 ? 12.413 2.311 -21.993 1.00 95.50 91 ARG A CA 1
ATOM 746 C C . ARG A 1 91 ? 12.258 1.849 -20.544 1.00 95.50 91 ARG A C 1
ATOM 748 O O . ARG A 1 91 ? 11.135 1.625 -20.089 1.00 95.50 91 ARG A O 1
ATOM 755 N N . PRO A 1 92 ? 13.362 1.716 -19.791 1.00 96.75 92 PRO A N 1
ATOM 756 C CA . PRO A 1 92 ? 13.318 1.192 -18.429 1.00 96.75 92 PRO A CA 1
ATOM 757 C C . PRO A 1 92 ? 12.607 2.161 -17.478 1.00 96.75 92 PRO A C 1
ATOM 759 O O . PRO A 1 92 ? 12.027 1.747 -16.477 1.00 96.75 92 PRO A O 1
ATOM 762 N N . TRP A 1 93 ? 12.565 3.445 -17.846 1.00 97.25 93 TRP A N 1
ATOM 763 C CA . TRP A 1 93 ? 11.850 4.495 -17.131 1.00 97.25 93 TRP A CA 1
ATOM 764 C C . TRP A 1 93 ? 10.343 4.229 -16.994 1.00 97.25 93 TRP A C 1
ATOM 766 O O . TRP A 1 93 ? 9.725 4.754 -16.076 1.00 97.25 93 TRP A O 1
ATOM 776 N N . LEU A 1 94 ? 9.744 3.385 -17.843 1.00 97.56 94 LEU A N 1
ATOM 777 C CA . LEU A 1 94 ? 8.344 2.977 -17.686 1.00 97.56 94 LEU A CA 1
ATOM 778 C C . LEU A 1 94 ? 8.100 2.188 -16.390 1.00 97.56 94 LEU A C 1
ATOM 780 O O . LEU A 1 94 ? 6.978 2.175 -15.891 1.00 97.56 94 LEU A O 1
ATOM 784 N N . GLY A 1 95 ? 9.137 1.575 -15.811 1.00 97.81 95 GLY A N 1
ATOM 785 C CA . GLY A 1 95 ? 9.049 0.927 -14.503 1.00 97.81 95 GLY A CA 1
ATOM 786 C C . GLY A 1 95 ? 8.778 1.905 -13.351 1.00 97.81 95 GLY A C 1
ATOM 787 O O . GLY A 1 95 ? 8.273 1.483 -12.314 1.00 97.81 95 GLY A O 1
ATOM 788 N N . TRP A 1 96 ? 9.037 3.211 -13.529 1.00 98.44 96 TRP A N 1
ATOM 789 C CA . TRP A 1 96 ? 8.763 4.237 -12.512 1.00 98.44 96 TRP A CA 1
ATOM 790 C C . TRP A 1 96 ? 7.266 4.426 -12.232 1.00 98.44 96 TRP A C 1
ATOM 792 O O . TRP A 1 96 ? 6.909 5.072 -11.248 1.00 98.44 96 TRP A O 1
ATOM 802 N N . LEU A 1 97 ? 6.374 3.845 -13.043 1.00 98.38 97 LEU A N 1
ATOM 803 C CA . LEU A 1 97 ? 4.934 3.861 -12.772 1.00 98.38 97 LEU A CA 1
ATOM 804 C C . LEU A 1 97 ? 4.585 3.158 -11.452 1.00 98.38 97 LEU A C 1
ATOM 806 O O . LEU A 1 97 ? 3.697 3.630 -10.746 1.00 98.38 97 LEU A O 1
ATOM 810 N N . GLY A 1 98 ? 5.316 2.104 -11.070 1.00 98.56 98 GLY A N 1
ATOM 811 C CA . GLY A 1 98 ? 5.197 1.506 -9.737 1.00 98.56 98 GLY A CA 1
ATOM 812 C C . GLY A 1 98 ? 5.566 2.489 -8.619 1.00 98.56 98 GLY A C 1
ATOM 813 O O . GLY A 1 98 ? 4.887 2.551 -7.599 1.00 98.56 98 GLY A O 1
ATOM 814 N N . SER A 1 99 ? 6.586 3.326 -8.823 1.00 98.62 99 SER A N 1
ATOM 815 C CA . SER A 1 99 ? 6.960 4.371 -7.861 1.00 98.62 99 SER A CA 1
ATOM 816 C C . SER A 1 99 ? 5.917 5.480 -7.782 1.00 98.62 99 SER A C 1
ATOM 818 O O . SER A 1 99 ? 5.564 5.887 -6.681 1.00 98.62 99 SER A O 1
ATOM 820 N N . LEU A 1 100 ? 5.380 5.939 -8.919 1.00 98.56 100 LEU A N 1
ATOM 821 C CA . LEU A 1 100 ? 4.297 6.930 -8.942 1.00 98.56 100 LEU A CA 1
ATOM 822 C C . LEU A 1 100 ? 3.050 6.409 -8.218 1.00 98.56 100 LEU A C 1
ATOM 824 O O . LEU A 1 100 ? 2.436 7.137 -7.441 1.00 98.56 100 LEU A O 1
ATOM 828 N N . TYR A 1 101 ? 2.713 5.138 -8.437 1.00 98.44 101 TYR A N 1
ATOM 829 C CA . TYR A 1 101 ? 1.635 4.461 -7.730 1.00 98.44 101 TYR A CA 1
ATOM 830 C C . TYR A 1 101 ? 1.875 4.458 -6.215 1.00 98.44 101 TYR A C 1
ATOM 832 O O . TYR A 1 101 ? 1.020 4.912 -5.460 1.00 98.44 101 TYR A O 1
ATOM 840 N N . THR A 1 102 ? 3.063 4.050 -5.761 1.00 98.62 102 THR A N 1
ATOM 841 C CA . THR A 1 102 ? 3.418 4.071 -4.335 1.00 98.62 102 THR A CA 1
ATOM 842 C C . THR A 1 102 ? 3.436 5.479 -3.737 1.00 98.62 102 THR A C 1
ATOM 844 O O . THR A 1 102 ? 3.030 5.663 -2.591 1.00 98.62 102 THR A O 1
ATOM 847 N N . LEU A 1 103 ? 3.869 6.493 -4.493 1.00 98.69 103 LEU A N 1
ATOM 848 C CA . LEU A 1 103 ? 3.864 7.879 -4.026 1.00 98.69 103 LEU A CA 1
ATOM 849 C C . LEU A 1 103 ? 2.454 8.358 -3.672 1.00 98.69 103 LEU A C 1
ATOM 851 O O . LEU A 1 103 ? 2.328 9.130 -2.728 1.00 98.69 103 LEU A O 1
ATOM 855 N N . ALA A 1 104 ? 1.406 7.861 -4.341 1.00 97.88 104 ALA A N 1
ATOM 856 C CA . ALA A 1 104 ? 0.026 8.152 -3.957 1.00 97.88 104 ALA A CA 1
ATOM 857 C C . ALA A 1 104 ? -0.325 7.585 -2.565 1.00 97.88 104 ALA A C 1
ATOM 859 O O . ALA A 1 104 ? -0.955 8.274 -1.760 1.00 97.88 104 ALA A O 1
ATOM 860 N N . PHE A 1 105 ? 0.123 6.369 -2.226 1.00 97.62 105 PHE A N 1
ATOM 861 C CA . PHE A 1 105 ? -0.040 5.814 -0.871 1.00 97.62 105 PHE A CA 1
ATOM 862 C C . PHE A 1 105 ? 0.747 6.626 0.154 1.00 97.62 105 PHE A C 1
ATOM 864 O O . PHE A 1 105 ? 0.203 7.019 1.183 1.00 97.62 105 PHE A O 1
ATOM 871 N N . LEU A 1 106 ? 2.008 6.944 -0.148 1.00 98.75 106 LEU A N 1
ATOM 872 C CA . LEU A 1 106 ? 2.856 7.711 0.759 1.00 98.75 106 LEU A CA 1
ATOM 873 C C . LEU A 1 106 ? 2.287 9.113 1.015 1.00 98.75 106 LEU A C 1
ATOM 875 O O . LEU A 1 106 ? 2.193 9.538 2.165 1.00 98.75 106 LEU A O 1
ATOM 879 N N . SER A 1 107 ? 1.865 9.828 -0.032 1.00 98.44 107 SER A N 1
ATOM 880 C CA . SER A 1 107 ? 1.320 11.182 0.103 1.00 98.44 107 SER A CA 1
ATOM 881 C C . SER A 1 107 ? 0.011 11.201 0.885 1.00 98.44 107 SER A C 1
ATOM 883 O O . SER A 1 107 ? -0.211 12.104 1.687 1.00 98.44 107 SER A O 1
ATOM 885 N N . THR A 1 108 ? -0.854 10.204 0.680 1.00 97.81 108 THR A N 1
ATOM 886 C CA . THR A 1 108 ? -2.136 10.117 1.393 1.00 97.81 108 THR A CA 1
ATOM 887 C C . THR A 1 108 ? -1.951 9.671 2.841 1.00 97.81 108 THR A C 1
ATOM 889 O O . THR A 1 108 ? -2.601 10.224 3.724 1.00 97.81 108 THR A O 1
ATOM 892 N N . ALA A 1 109 ? -1.012 8.766 3.131 1.00 98.19 109 ALA A N 1
ATOM 893 C CA . ALA A 1 109 ? -0.614 8.420 4.497 1.00 98.19 109 ALA A CA 1
ATOM 894 C C . ALA A 1 109 ? -0.050 9.635 5.253 1.00 98.19 109 ALA A C 1
ATOM 896 O O . ALA A 1 109 ? -0.500 9.935 6.359 1.00 98.19 109 ALA A O 1
ATOM 897 N N . ILE A 1 110 ? 0.867 10.389 4.633 1.00 98.75 110 ILE A N 1
ATOM 898 C CA . ILE A 1 110 ? 1.406 11.633 5.202 1.00 98.75 110 ILE A CA 1
ATOM 899 C C . ILE A 1 110 ? 0.282 12.642 5.437 1.00 98.75 110 ILE A C 1
ATOM 901 O O . ILE A 1 110 ? 0.161 13.183 6.533 1.00 98.75 110 ILE A O 1
ATOM 905 N N . GLY A 1 111 ? -0.566 12.888 4.436 1.00 98.56 111 GLY A N 1
ATOM 906 C CA . GLY A 1 111 ? -1.648 13.860 4.553 1.00 98.56 111 GLY A CA 1
ATOM 907 C C . GLY A 1 111 ? -2.650 13.509 5.657 1.00 98.56 111 GLY A C 1
ATOM 908 O O . GLY A 1 111 ? -3.048 14.389 6.422 1.00 98.56 111 GLY A O 1
ATOM 909 N N . ARG A 1 112 ? -3.013 12.225 5.799 1.00 98.06 112 ARG A N 1
ATOM 910 C CA . ARG A 1 112 ? -3.889 11.763 6.885 1.00 98.06 112 ARG A CA 1
ATOM 911 C C . ARG A 1 112 ? -3.189 11.865 8.242 1.00 98.06 112 ARG A C 1
ATOM 913 O O . ARG A 1 112 ? -3.788 12.342 9.200 1.00 98.06 112 ARG A O 1
ATOM 920 N N . GLY A 1 113 ? -1.897 11.542 8.319 1.00 97.81 113 GLY A N 1
ATOM 921 C CA . GLY A 1 113 ? -1.081 11.752 9.520 1.00 97.81 113 GLY A CA 1
ATOM 922 C C . GLY A 1 113 ? -0.962 13.227 9.934 1.00 97.81 113 GLY A C 1
ATOM 923 O O . GLY A 1 113 ? -0.932 13.550 11.127 1.00 97.81 113 GLY A O 1
ATOM 924 N N . LEU A 1 114 ? -0.947 14.145 8.965 1.00 98.25 114 LEU A N 1
ATOM 925 C CA . LEU A 1 114 ? -0.971 15.592 9.195 1.00 98.25 114 LEU A CA 1
ATOM 926 C C . LEU A 1 114 ? -2.358 16.121 9.589 1.00 98.25 114 LEU A C 1
ATOM 928 O O . LEU A 1 114 ? -2.428 17.215 10.142 1.00 98.25 114 LEU A O 1
ATOM 932 N N . GLY A 1 115 ? -3.430 15.351 9.384 1.00 96.75 115 GLY A N 1
ATOM 933 C CA . GLY A 1 115 ? -4.801 15.779 9.667 1.00 96.75 115 GLY A CA 1
ATOM 934 C C . GLY A 1 115 ? -5.373 16.719 8.602 1.00 96.75 115 GLY A C 1
ATOM 935 O O . GLY A 1 115 ? -6.134 17.624 8.930 1.00 96.75 115 GLY A O 1
ATOM 936 N N . ILE A 1 116 ? -4.986 16.551 7.331 1.00 97.50 116 ILE A N 1
ATOM 937 C CA . ILE A 1 116 ? -5.592 17.309 6.227 1.00 97.50 116 ILE A CA 1
ATOM 938 C C . ILE A 1 116 ? -7.083 16.961 6.150 1.00 97.50 116 ILE A C 1
ATOM 940 O O . ILE A 1 116 ? -7.444 15.795 5.981 1.00 97.50 116 ILE A O 1
ATOM 944 N N . ALA A 1 117 ? -7.935 17.983 6.255 1.00 94.25 117 ALA A N 1
ATOM 945 C CA . ALA A 1 117 ? -9.384 17.823 6.273 1.00 94.25 117 ALA A CA 1
ATOM 946 C C . ALA A 1 117 ? -9.898 17.053 5.044 1.00 94.25 117 ALA A C 1
ATOM 948 O O . ALA A 1 117 ? -9.486 17.314 3.912 1.00 94.25 117 ALA A O 1
ATOM 949 N N . ASN A 1 118 ? -10.829 16.130 5.290 1.00 92.56 118 ASN A N 1
ATOM 950 C CA . ASN A 1 118 ? -11.520 15.280 4.316 1.00 92.56 118 ASN A CA 1
ATOM 951 C C . ASN A 1 118 ? -10.642 14.300 3.518 1.00 92.56 118 ASN A C 1
ATOM 953 O O . ASN A 1 118 ? -11.140 13.601 2.632 1.00 92.56 118 ASN A O 1
ATOM 957 N N . LEU A 1 119 ? -9.335 14.230 3.785 1.00 94.94 119 LEU A N 1
ATOM 958 C CA . LEU A 1 119 ? -8.457 13.333 3.038 1.00 94.94 119 LEU A CA 1
ATOM 959 C C . LEU A 1 119 ? -8.740 11.862 3.367 1.00 94.94 119 LEU A C 1
ATOM 961 O O . LEU A 1 119 ? -8.632 11.000 2.494 1.00 94.94 119 LEU A O 1
ATOM 965 N N . ASP A 1 120 ? -9.136 11.577 4.604 1.00 92.31 120 ASP A N 1
ATOM 966 C CA . ASP A 1 120 ? -9.625 10.272 5.040 1.00 92.31 120 ASP A CA 1
ATOM 967 C C . ASP A 1 120 ? -10.842 9.821 4.223 1.00 92.31 120 ASP A C 1
ATOM 969 O O . ASP A 1 120 ? -10.892 8.680 3.771 1.00 92.31 120 ASP A O 1
ATOM 973 N N . GLU A 1 121 ? -11.781 10.724 3.938 1.00 92.06 121 GLU A N 1
ATOM 974 C CA . GLU A 1 121 ? -12.997 10.382 3.195 1.00 92.06 121 GLU A CA 1
ATOM 975 C C . GLU A 1 121 ? -12.704 9.960 1.755 1.00 92.06 121 GLU A C 1
ATOM 977 O O . GLU A 1 121 ? -13.423 9.139 1.188 1.00 92.06 121 GLU A O 1
ATOM 982 N N . LEU A 1 122 ? -11.638 10.514 1.173 1.00 92.94 122 LEU A N 1
ATOM 983 C CA . LEU A 1 122 ? -11.235 10.270 -0.209 1.00 92.94 122 LEU A CA 1
ATOM 984 C C . LEU A 1 122 ? -10.327 9.048 -0.362 1.00 92.94 122 LEU A C 1
ATOM 986 O O . LEU A 1 122 ? -10.294 8.438 -1.431 1.00 92.94 122 LEU A O 1
ATOM 990 N N . THR A 1 123 ? -9.552 8.723 0.673 1.00 94.56 123 THR A N 1
ATOM 991 C CA . THR A 1 123 ? -8.417 7.793 0.552 1.00 94.56 123 THR A CA 1
ATOM 992 C C . THR A 1 123 ? -8.531 6.580 1.463 1.00 94.56 123 THR A C 1
ATOM 994 O O . THR A 1 123 ? -7.995 5.529 1.124 1.00 94.56 123 THR A O 1
ATOM 997 N N . ASP A 1 124 ? -9.299 6.669 2.552 1.00 93.50 124 ASP A N 1
ATOM 998 C CA . ASP A 1 124 ? -9.489 5.589 3.521 1.00 93.50 124 ASP A CA 1
ATOM 999 C C . ASP A 1 124 ? -10.820 4.843 3.328 1.00 93.50 124 ASP A C 1
ATOM 1001 O O . ASP A 1 124 ? -11.575 4.552 4.259 1.00 93.50 124 ASP A O 1
ATOM 1005 N N . LEU A 1 125 ? -11.139 4.554 2.065 1.00 93.50 125 LEU A N 1
ATOM 1006 C CA . LEU A 1 125 ? -12.457 4.077 1.636 1.00 93.50 125 LEU A CA 1
ATOM 1007 C C . LEU A 1 125 ? -12.879 2.757 2.302 1.00 93.50 125 LEU A C 1
ATOM 1009 O O . LEU A 1 125 ? -14.066 2.532 2.546 1.00 93.50 125 LEU A O 1
ATOM 1013 N N . THR A 1 126 ? -11.924 1.877 2.610 1.00 94.00 126 THR A N 1
ATOM 1014 C CA . THR A 1 126 ? -12.187 0.572 3.238 1.00 94.00 126 THR A CA 1
ATOM 1015 C C . THR A 1 126 ? -12.465 0.661 4.737 1.00 94.00 126 THR A C 1
ATOM 1017 O O . THR A 1 126 ? -12.939 -0.325 5.300 1.00 94.00 126 THR A O 1
ATOM 1020 N N . HIS A 1 127 ? -12.250 1.821 5.363 1.00 95.56 127 HIS A N 1
ATOM 1021 C CA . HIS A 1 127 ? -12.546 2.069 6.777 1.00 95.56 127 HIS A CA 1
ATOM 1022 C C . HIS A 1 127 ? -13.691 3.059 6.990 1.00 95.56 127 HIS A C 1
ATOM 1024 O O . HIS A 1 127 ? -13.928 3.510 8.106 1.00 95.56 127 HIS A O 1
ATOM 1030 N N . ARG A 1 128 ? -14.442 3.411 5.940 1.00 93.19 128 ARG A N 1
ATOM 1031 C CA . ARG A 1 128 ? -15.591 4.307 6.101 1.00 93.19 128 ARG A CA 1
ATOM 1032 C C . ARG A 1 128 ? -16.694 3.622 6.917 1.00 93.19 128 ARG A C 1
ATOM 1034 O O . ARG A 1 128 ? -17.106 2.524 6.523 1.00 93.19 128 ARG A O 1
ATOM 1041 N N . PRO A 1 129 ? -17.232 4.262 7.973 1.00 91.19 129 PRO A N 1
ATOM 1042 C CA . PRO A 1 129 ? -18.376 3.744 8.718 1.00 91.19 129 PRO A CA 1
ATOM 1043 C C . PRO A 1 129 ? -19.594 3.472 7.825 1.00 91.19 129 PRO A C 1
ATOM 1045 O O . PRO A 1 129 ? -19.755 4.065 6.754 1.00 91.19 129 PRO A O 1
ATOM 1048 N N . GLY A 1 130 ? -20.469 2.576 8.278 1.00 85.56 130 GLY A N 1
ATOM 1049 C CA . GLY A 1 130 ? -21.734 2.254 7.612 1.00 85.56 130 GLY A CA 1
ATOM 1050 C C . GLY A 1 130 ? -21.954 0.757 7.402 1.00 85.56 130 GLY A C 1
ATOM 1051 O O . GLY A 1 130 ? -21.117 -0.069 7.756 1.00 85.56 130 GLY A O 1
ATOM 1052 N N . GLN A 1 131 ? -23.100 0.402 6.819 1.00 86.81 131 GLN A N 1
ATOM 1053 C CA . GLN A 1 131 ? -23.519 -0.995 6.660 1.00 86.81 131 GLN A CA 1
ATOM 1054 C C . GLN A 1 131 ? -22.671 -1.765 5.634 1.00 86.81 131 GLN A C 1
ATOM 1056 O O . GLN A 1 131 ? -22.275 -1.235 4.595 1.00 86.81 131 GLN A O 1
ATOM 1061 N N . PHE A 1 132 ? -22.404 -3.047 5.883 1.00 89.06 132 PHE A N 1
ATOM 1062 C CA . PHE A 1 132 ? -21.690 -3.910 4.938 1.00 89.06 132 PHE A CA 1
ATOM 1063 C C . PHE A 1 132 ? -22.652 -4.480 3.887 1.00 89.06 132 PHE A C 1
ATOM 1065 O O . PHE A 1 132 ? -23.273 -5.517 4.086 1.00 89.06 132 PHE A O 1
ATOM 1072 N N . GLU A 1 133 ? -22.760 -3.810 2.740 1.00 86.81 133 GLU A N 1
ATOM 1073 C CA . GLU A 1 133 ? -23.735 -4.155 1.687 1.00 86.81 133 GLU A CA 1
ATOM 1074 C C . GLU A 1 133 ? -23.297 -5.301 0.762 1.00 86.81 133 GLU A C 1
ATOM 1076 O O . GLU A 1 133 ? -24.070 -5.783 -0.064 1.00 86.81 133 GLU A O 1
ATOM 1081 N N . SER A 1 134 ? -22.040 -5.737 0.853 1.00 88.88 134 SER A N 1
ATOM 1082 C CA . SER A 1 134 ? -21.490 -6.763 -0.032 1.00 88.88 134 SER A CA 1
ATOM 1083 C C . SER A 1 134 ? -20.612 -7.752 0.717 1.00 88.88 134 SER A C 1
ATOM 1085 O O . SER A 1 134 ? -20.017 -7.443 1.748 1.00 88.88 134 SER A O 1
ATOM 1087 N N . PHE A 1 135 ? -20.500 -8.961 0.178 1.00 90.50 135 PHE A N 1
ATOM 1088 C CA . PHE A 1 135 ? -19.518 -9.941 0.630 1.00 90.50 135 PHE A CA 1
ATOM 1089 C C . PHE A 1 135 ? -18.082 -9.480 0.333 1.00 90.50 135 PHE A C 1
ATOM 1091 O O . PHE A 1 135 ? -17.890 -8.628 -0.538 1.00 90.50 135 PHE A O 1
ATOM 1098 N N . PRO A 1 136 ? -17.057 -10.056 0.994 1.00 91.31 136 PRO A N 1
ATOM 1099 C CA . PRO A 1 136 ? -15.664 -9.856 0.608 1.00 91.31 136 PRO A CA 1
ATOM 1100 C C . PRO A 1 136 ? -15.465 -10.088 -0.892 1.00 91.31 136 PRO A C 1
ATOM 1102 O O . PRO A 1 136 ? -15.771 -11.162 -1.423 1.00 91.31 136 PRO A O 1
ATOM 1105 N N . ALA A 1 137 ? -15.007 -9.047 -1.580 1.00 90.69 137 ALA A N 1
ATOM 1106 C CA . ALA A 1 137 ? -14.899 -9.055 -3.029 1.00 90.69 137 ALA A CA 1
ATOM 1107 C C . ALA A 1 137 ? -13.763 -9.973 -3.516 1.00 90.69 137 ALA A C 1
ATOM 1109 O O . ALA A 1 137 ? -12.795 -10.246 -2.812 1.00 90.69 137 ALA A O 1
ATOM 1110 N N . GLN A 1 138 ? -13.911 -10.487 -4.741 1.00 90.69 138 GLN A N 1
ATOM 1111 C CA . GLN A 1 138 ? -13.050 -11.550 -5.278 1.00 90.69 138 GLN A CA 1
ATOM 1112 C C . GLN A 1 138 ? -11.760 -11.058 -5.936 1.00 90.69 138 GLN A C 1
ATOM 1114 O O . GLN A 1 138 ? -10.876 -11.875 -6.173 1.00 90.69 138 GLN A O 1
ATOM 1119 N N . TRP A 1 139 ? -11.672 -9.784 -6.317 1.00 92.50 139 TRP A N 1
ATOM 1120 C CA . TRP A 1 139 ? -10.547 -9.266 -7.111 1.00 92.50 139 TRP A CA 1
ATOM 1121 C C . TRP A 1 139 ? -9.966 -7.975 -6.556 1.00 92.50 139 TRP A C 1
ATOM 1123 O O . TRP A 1 139 ? -8.754 -7.784 -6.603 1.00 92.50 139 TRP A O 1
ATOM 1133 N N . ARG A 1 140 ? -10.822 -7.101 -6.026 1.00 95.31 140 ARG A N 1
ATOM 1134 C CA . ARG A 1 140 ? -10.432 -5.859 -5.363 1.00 95.31 140 ARG A CA 1
ATOM 1135 C C . ARG A 1 140 ? -10.913 -5.891 -3.927 1.00 95.31 140 ARG A C 1
ATOM 1137 O O . ARG A 1 140 ? -12.017 -6.365 -3.678 1.00 95.31 140 ARG A O 1
ATOM 1144 N N . VAL A 1 141 ? -10.100 -5.390 -3.015 1.00 95.50 141 VAL A N 1
ATOM 1145 C CA . VAL A 1 141 ? -10.438 -5.278 -1.599 1.00 95.50 141 VAL A CA 1
ATOM 1146 C C . VAL A 1 141 ? -11.594 -4.293 -1.461 1.00 95.50 141 VAL A C 1
ATOM 1148 O O . VAL A 1 141 ? -11.544 -3.176 -1.974 1.00 95.50 141 VAL A O 1
ATOM 1151 N N . ASN A 1 142 ? -12.662 -4.728 -0.800 1.00 94.69 142 ASN A N 1
ATOM 1152 C CA . ASN A 1 142 ? -13.774 -3.874 -0.403 1.00 94.69 142 ASN A CA 1
ATOM 1153 C C . ASN A 1 142 ? -13.831 -3.762 1.124 1.00 94.69 142 ASN A C 1
ATOM 1155 O O . ASN A 1 142 ? -13.136 -4.475 1.848 1.00 94.69 142 ASN A O 1
ATOM 1159 N N . ARG A 1 143 ? -14.695 -2.877 1.622 1.00 94.50 143 ARG A N 1
ATOM 1160 C CA . ARG A 1 143 ? -14.853 -2.619 3.056 1.00 94.50 143 ARG A CA 1
ATOM 1161 C C . ARG A 1 143 ? -15.105 -3.895 3.875 1.00 94.50 143 ARG A C 1
ATOM 1163 O O . ARG A 1 143 ? -14.464 -4.089 4.898 1.00 94.50 143 ARG A O 1
ATOM 1170 N N . THR A 1 144 ? -15.964 -4.804 3.411 1.00 94.19 144 THR A N 1
ATOM 1171 C CA . THR A 1 144 ? -16.233 -6.072 4.117 1.00 94.19 144 THR A CA 1
ATOM 1172 C C . THR A 1 144 ? -15.012 -6.989 4.162 1.00 94.19 144 THR A C 1
ATOM 1174 O O . THR A 1 144 ? -14.781 -7.644 5.173 1.00 94.19 144 THR A O 1
ATOM 1177 N N . TYR A 1 145 ? -14.220 -7.049 3.088 1.00 95.12 145 TYR A N 1
ATOM 1178 C CA . TYR A 1 145 ? -12.965 -7.807 3.062 1.00 95.12 145 TYR A CA 1
ATOM 1179 C C . TYR A 1 145 ? -12.012 -7.313 4.151 1.00 95.12 145 TYR A C 1
ATOM 1181 O O . TYR A 1 145 ? -11.549 -8.093 4.981 1.00 95.12 145 TYR A O 1
ATOM 1189 N N . HIS A 1 146 ? -11.793 -5.999 4.186 1.00 96.12 146 HIS A N 1
ATOM 1190 C CA . HIS A 1 146 ? -10.859 -5.370 5.111 1.00 96.12 146 HIS A CA 1
ATOM 1191 C C . HIS A 1 146 ? -11.352 -5.374 6.562 1.00 96.12 146 HIS A C 1
ATOM 1193 O O . HIS A 1 146 ? -10.586 -5.603 7.492 1.00 96.12 146 HIS A O 1
ATOM 1199 N N . TRP A 1 147 ? -12.656 -5.216 6.783 1.00 96.00 147 TRP A N 1
ATOM 1200 C CA . TRP A 1 147 ? -13.245 -5.350 8.115 1.00 96.00 147 TRP A CA 1
ATOM 1201 C C . TRP A 1 147 ? -12.994 -6.732 8.720 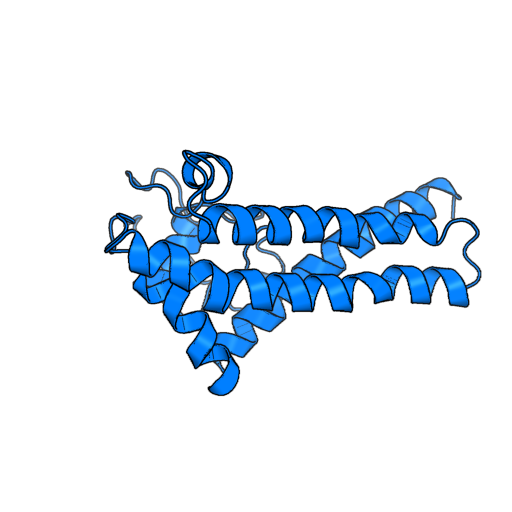1.00 96.00 147 TRP A C 1
ATOM 1203 O O . TRP A 1 147 ? -12.669 -6.852 9.899 1.00 96.00 147 TRP A O 1
ATOM 1213 N N . ARG A 1 148 ? -13.102 -7.794 7.913 1.00 94.56 148 ARG A N 1
ATOM 1214 C CA . ARG A 1 148 ? -12.856 -9.160 8.392 1.00 94.56 148 ARG A CA 1
ATOM 1215 C C . ARG A 1 148 ? -11.400 -9.382 8.772 1.00 94.56 148 ARG A C 1
ATOM 1217 O O . ARG A 1 148 ? -11.151 -10.140 9.705 1.00 94.56 148 ARG A O 1
ATOM 1224 N N . HIS A 1 149 ? -10.470 -8.707 8.102 1.00 96.44 149 HIS A N 1
ATOM 1225 C CA . HIS A 1 149 ? -9.084 -8.666 8.544 1.00 96.44 149 HIS A CA 1
ATOM 1226 C C . HIS A 1 149 ? -8.975 -8.065 9.956 1.00 96.44 149 HIS A C 1
ATOM 1228 O O . HIS A 1 149 ? -8.429 -8.704 10.847 1.00 96.44 149 HIS A O 1
ATOM 1234 N N . HIS A 1 150 ? -9.558 -6.887 10.194 1.00 96.38 150 HIS A N 1
ATOM 1235 C CA . HIS A 1 150 ? -9.498 -6.221 11.504 1.00 96.38 150 HIS A CA 1
ATOM 1236 C C . HIS A 1 150 ? -10.181 -7.005 12.636 1.00 96.38 150 HIS A C 1
ATOM 1238 O O . HIS A 1 150 ? -9.618 -7.125 13.728 1.00 96.38 150 HIS A O 1
ATOM 1244 N N . PHE A 1 151 ? -11.382 -7.543 12.387 1.00 95.38 151 PHE A N 1
ATOM 1245 C CA . PHE A 1 151 ? -12.300 -7.959 13.459 1.00 95.38 151 PHE A CA 1
ATOM 1246 C C . PHE A 1 151 ? -12.785 -9.421 13.417 1.00 95.38 151 PHE A C 1
ATOM 1248 O O . PHE A 1 151 ? -13.344 -9.879 14.410 1.00 95.38 151 PHE A O 1
ATOM 1255 N N . ASP A 1 152 ? -12.586 -10.172 12.325 1.00 93.06 152 ASP A N 1
ATOM 1256 C CA . ASP A 1 152 ? -12.933 -11.612 12.249 1.00 93.06 152 ASP A CA 1
ATOM 1257 C C . ASP A 1 152 ? -11.675 -12.479 12.407 1.00 93.06 152 ASP A C 1
ATOM 1259 O O . ASP A 1 152 ? -11.578 -13.284 13.331 1.00 93.06 152 ASP A O 1
ATOM 1263 N N . ASN A 1 153 ? -10.681 -12.305 11.530 1.00 92.94 153 ASN A N 1
ATOM 1264 C CA . ASN A 1 153 ? -9.417 -13.032 11.600 1.00 92.94 153 ASN A CA 1
ATOM 1265 C C . ASN A 1 153 ? -8.249 -12.187 11.069 1.00 92.94 153 ASN A C 1
ATOM 1267 O O . ASN A 1 153 ? -8.044 -12.098 9.859 1.00 92.94 153 ASN A O 1
ATOM 1271 N N . GLN A 1 154 ? -7.427 -11.672 11.986 1.00 94.62 154 GLN A N 1
ATOM 1272 C CA . GLN A 1 154 ? -6.230 -10.873 11.679 1.00 94.62 154 GLN A CA 1
ATOM 1273 C C . GLN A 1 154 ? -5.115 -11.665 10.980 1.00 94.62 154 GLN A C 1
ATOM 1275 O O . GLN A 1 154 ? -4.180 -11.076 10.450 1.00 94.62 154 GLN A O 1
ATOM 1280 N N . LYS A 1 155 ? -5.211 -13.002 10.928 1.00 95.00 155 LYS A N 1
ATOM 1281 C CA . LYS A 1 155 ? -4.287 -13.866 10.175 1.00 95.00 155 LYS A CA 1
ATOM 1282 C C . LYS A 1 155 ? -4.802 -14.256 8.782 1.00 95.00 155 LYS A C 1
ATOM 1284 O O . LYS A 1 155 ? -4.422 -15.290 8.237 1.00 95.00 155 LYS A O 1
ATOM 1289 N N . ALA A 1 156 ? -5.725 -13.475 8.238 1.00 95.25 156 ALA A N 1
ATOM 1290 C CA . ALA A 1 156 ? -6.315 -13.662 6.921 1.00 95.25 156 ALA A CA 1
ATOM 1291 C C . ALA A 1 156 ? -6.576 -12.301 6.268 1.00 95.25 156 ALA A C 1
ATOM 1293 O O . ALA A 1 156 ? -6.598 -11.287 6.963 1.00 95.25 156 ALA A O 1
ATOM 1294 N N . TYR A 1 157 ? -6.843 -12.292 4.958 1.00 95.88 157 TYR A N 1
ATOM 1295 C CA . TYR A 1 157 ? -7.259 -11.087 4.228 1.00 95.88 157 TYR A CA 1
ATOM 1296 C C . TYR A 1 157 ? -6.236 -9.926 4.296 1.00 95.88 157 TYR A C 1
ATOM 1298 O O . TYR A 1 157 ? -6.602 -8.793 4.594 1.00 95.88 157 TYR A O 1
ATOM 1306 N N . TYR A 1 158 ? -4.955 -10.197 4.032 1.00 97.12 158 TYR A N 1
ATOM 1307 C CA . TYR A 1 158 ? -3.865 -9.216 4.114 1.00 97.12 158 TYR A CA 1
ATOM 1308 C C . TYR A 1 158 ? -3.821 -8.202 2.961 1.00 97.12 158 TYR A C 1
ATOM 1310 O O . TYR A 1 158 ? -3.165 -7.169 3.079 1.00 97.12 158 TYR A O 1
ATOM 1318 N N . CYS A 1 159 ? -4.461 -8.473 1.826 1.00 97.12 159 CYS A N 1
ATOM 1319 C CA . CYS A 1 159 ? -4.363 -7.596 0.660 1.00 97.12 159 CYS A CA 1
ATOM 1320 C C . CYS A 1 159 ? -4.975 -6.212 0.924 1.00 97.12 159 CYS A C 1
ATOM 1322 O O . CYS A 1 159 ? -6.048 -6.114 1.519 1.00 97.12 159 CYS A O 1
ATOM 1324 N N . GLY A 1 160 ? -4.343 -5.156 0.399 1.00 93.69 160 GLY A N 1
ATOM 1325 C CA . GLY A 1 160 ? -4.838 -3.771 0.504 1.00 93.69 160 GLY A CA 1
ATOM 1326 C C . GLY A 1 160 ? -5.625 -3.242 -0.711 1.00 93.69 160 GLY A C 1
ATOM 1327 O O . GLY A 1 160 ? -6.570 -2.479 -0.534 1.00 93.69 160 GLY A O 1
ATOM 1328 N N . THR A 1 161 ? -5.303 -3.669 -1.942 1.00 96.06 161 THR A N 1
ATOM 1329 C CA . THR A 1 161 ? -5.998 -3.239 -3.180 1.00 96.06 161 THR A CA 1
ATOM 1330 C C . THR A 1 161 ? -6.537 -4.421 -3.967 1.00 96.06 161 THR A C 1
ATOM 1332 O O . THR A 1 161 ? -7.733 -4.463 -4.260 1.00 96.06 161 THR A O 1
ATOM 1335 N N . PHE A 1 162 ? -5.675 -5.374 -4.335 1.00 96.38 162 PHE A N 1
ATOM 1336 C CA . PHE A 1 162 ? -6.044 -6.537 -5.136 1.00 96.38 162 PHE A CA 1
ATOM 1337 C C . PHE A 1 162 ? -5.891 -7.817 -4.331 1.00 96.38 162 PHE A C 1
ATOM 1339 O O . PHE A 1 162 ? -4.850 -8.073 -3.752 1.00 96.38 162 PHE A O 1
ATOM 1346 N N . THR A 1 163 ? -6.899 -8.679 -4.349 1.00 95.44 163 THR A N 1
ATOM 1347 C CA . THR A 1 163 ? -6.969 -9.837 -3.441 1.00 95.44 163 THR A CA 1
ATOM 1348 C C . THR A 1 163 ? -6.156 -11.049 -3.917 1.00 95.44 163 THR A C 1
ATOM 1350 O O . THR A 1 163 ? -6.414 -12.175 -3.491 1.00 95.44 163 THR A O 1
ATOM 1353 N N . PHE A 1 164 ? -5.261 -10.890 -4.897 1.00 94.44 164 PHE A N 1
ATOM 1354 C CA . PHE A 1 164 ? -4.604 -12.035 -5.537 1.00 94.44 164 PHE A CA 1
ATOM 1355 C C . PHE A 1 164 ? -3.533 -12.661 -4.640 1.00 94.44 164 PHE A C 1
ATOM 1357 O O . PHE A 1 164 ? -3.403 -13.886 -4.644 1.00 94.44 164 PHE A O 1
ATOM 1364 N N . MET A 1 165 ? -2.819 -11.860 -3.840 1.00 96.12 165 MET A N 1
ATOM 1365 C CA . MET A 1 165 ? -1.799 -12.385 -2.931 1.00 96.12 165 MET A CA 1
ATOM 1366 C C . MET A 1 165 ? -2.413 -13.271 -1.855 1.00 96.12 165 MET A C 1
ATOM 1368 O O . MET A 1 165 ? -1.884 -14.342 -1.582 1.00 96.12 165 MET A O 1
ATOM 1372 N N . ASP A 1 166 ? -3.583 -12.919 -1.325 1.00 95.94 166 ASP A N 1
ATOM 1373 C CA . ASP A 1 166 ? -4.267 -13.774 -0.355 1.00 95.94 166 ASP A CA 1
ATOM 1374 C C . ASP A 1 166 ? -4.738 -15.103 -0.957 1.00 95.94 166 ASP A C 1
ATOM 1376 O O . ASP A 1 166 ? -4.763 -16.127 -0.275 1.00 95.94 166 ASP A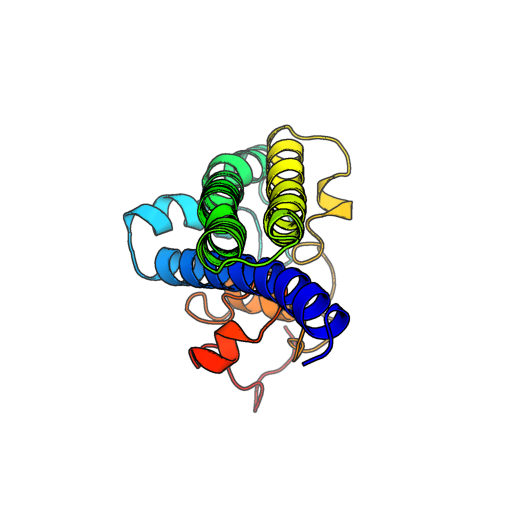 O 1
ATOM 1380 N N . LYS A 1 167 ? -5.093 -15.128 -2.247 1.00 94.06 167 LYS A N 1
ATOM 1381 C CA . LYS A 1 167 ? -5.396 -16.388 -2.944 1.00 94.06 167 LYS A CA 1
ATOM 1382 C C . LYS A 1 167 ? -4.142 -17.243 -3.104 1.00 94.06 167 LYS A C 1
ATOM 1384 O O . LYS A 1 167 ? -4.214 -18.450 -2.906 1.00 94.06 167 LYS A O 1
ATOM 1389 N N . LEU A 1 168 ? -3.013 -16.619 -3.445 1.00 94.56 168 LEU A N 1
ATOM 1390 C CA . LEU A 1 168 ? -1.730 -17.301 -3.606 1.00 94.56 168 LEU A CA 1
ATOM 1391 C C . LEU A 1 168 ? -1.211 -17.863 -2.273 1.00 94.56 168 LEU A C 1
ATOM 1393 O O . LEU A 1 168 ? -0.722 -18.986 -2.234 1.00 94.56 168 LEU A O 1
ATOM 1397 N N . MET A 1 169 ? -1.351 -17.103 -1.184 1.00 93.44 169 MET A N 1
ATOM 1398 C CA . MET A 1 169 ? -0.923 -17.493 0.164 1.00 93.44 169 MET A CA 1
ATOM 1399 C C . MET A 1 169 ? -1.919 -18.419 0.881 1.00 93.44 169 MET A C 1
ATOM 1401 O O . MET A 1 169 ? -1.595 -18.967 1.932 1.00 93.44 169 MET A O 1
ATOM 1405 N N . GLY A 1 170 ? -3.131 -18.603 0.346 1.00 93.00 170 GLY A N 1
ATOM 1406 C CA . GLY A 1 170 ? -4.186 -19.389 0.998 1.00 93.00 170 GLY A CA 1
ATOM 1407 C C . GLY A 1 170 ? -4.840 -18.688 2.197 1.00 93.00 170 GLY A C 1
ATOM 1408 O O . GLY A 1 170 ? -5.440 -19.341 3.047 1.00 93.00 170 GLY A O 1
ATOM 1409 N N . THR A 1 171 ? -4.739 -17.362 2.270 1.00 92.69 171 THR A N 1
ATOM 1410 C CA . THR A 1 171 ? -5.238 -16.503 3.360 1.00 92.69 171 THR A CA 1
ATOM 1411 C C . THR A 1 171 ? -6.562 -15.814 3.010 1.00 92.69 171 THR A C 1
ATOM 1413 O O . THR A 1 171 ? -7.142 -15.111 3.838 1.00 92.69 171 THR A O 1
ATOM 1416 N N . ALA A 1 172 ? -7.099 -16.059 1.809 1.00 87.88 172 ALA A N 1
ATOM 1417 C CA . ALA A 1 172 ? -8.475 -15.731 1.443 1.00 87.88 172 ALA A CA 1
ATOM 1418 C C . ALA A 1 172 ? -9.435 -16.813 1.977 1.00 87.88 172 ALA A C 1
ATOM 1420 O O . ALA A 1 172 ? -9.546 -17.900 1.407 1.00 87.88 172 ALA A O 1
ATOM 1421 N N . LEU A 1 173 ? -10.148 -16.542 3.077 1.00 80.81 173 LEU A N 1
ATOM 1422 C CA . LEU A 1 173 ? -11.035 -17.548 3.680 1.00 80.81 173 LEU A CA 1
ATOM 1423 C C . LEU A 1 173 ? -12.339 -17.720 2.891 1.00 80.81 173 LEU A C 1
ATOM 1425 O O . LEU A 1 173 ? -12.938 -16.751 2.411 1.00 80.81 173 LEU A O 1
ATOM 1429 N N . SER A 1 174 ? -12.825 -18.965 2.844 1.00 67.69 174 SER A N 1
ATOM 1430 C CA . SER A 1 174 ? -14.132 -19.297 2.273 1.00 67.69 174 SER A CA 1
ATOM 1431 C C . SER A 1 174 ? -15.263 -18.572 3.005 1.00 67.69 174 SER A C 1
ATOM 1433 O O . SER A 1 174 ? -15.294 -18.486 4.234 1.00 67.69 174 SER A O 1
ATOM 1435 N N . LEU A 1 175 ? -16.232 -18.084 2.232 1.00 65.75 175 LEU A N 1
ATOM 1436 C CA . LEU A 1 175 ? -17.464 -17.491 2.752 1.00 65.75 175 LEU A CA 1
ATOM 1437 C C . LEU A 1 175 ? -18.540 -18.541 3.062 1.00 65.75 175 LEU A C 1
ATOM 1439 O O . LEU A 1 175 ? -19.615 -18.192 3.542 1.00 65.75 175 LEU A O 1
ATOM 1443 N N . LYS A 1 176 ? -18.279 -19.827 2.789 1.00 55.31 176 LYS A N 1
ATOM 1444 C CA . LYS A 1 176 ? -19.258 -20.901 2.974 1.00 55.31 176 LYS A CA 1
ATOM 1445 C C . LYS A 1 176 ? -19.688 -20.975 4.444 1.00 55.31 176 LYS A C 1
ATOM 1447 O O . LYS A 1 176 ? -18.882 -21.277 5.316 1.00 55.31 176 LYS A O 1
ATOM 1452 N N . GLY A 1 177 ? -20.966 -20.693 4.702 1.00 55.84 177 GLY A N 1
ATOM 1453 C CA . GLY A 1 177 ? -21.561 -20.704 6.043 1.00 55.84 177 GLY A CA 1
ATOM 1454 C C . GLY A 1 177 ? -21.386 -19.415 6.855 1.00 55.84 177 GLY A C 1
ATOM 1455 O O . GLY A 1 177 ? -21.894 -19.347 7.971 1.00 55.84 177 GLY A O 1
ATOM 1456 N N . LYS A 1 178 ? -20.721 -18.383 6.317 1.00 60.47 178 LYS A N 1
ATOM 1457 C CA . LYS A 1 178 ? -20.579 -17.082 6.986 1.00 60.47 178 LYS A CA 1
ATOM 1458 C C . LYS A 1 178 ? -21.619 -16.086 6.461 1.00 60.47 178 LYS A C 1
ATOM 1460 O O . LYS A 1 178 ? -21.812 -15.967 5.253 1.00 60.47 178 LYS A O 1
ATOM 1465 N N . ARG A 1 179 ? -22.298 -15.384 7.375 1.00 57.62 179 ARG A N 1
ATOM 1466 C CA . ARG A 1 179 ? -23.218 -14.277 7.058 1.00 57.62 179 ARG A CA 1
ATOM 1467 C C . ARG A 1 179 ? -22.432 -12.968 6.947 1.00 57.62 179 ARG A C 1
ATOM 1469 O O . ARG A 1 179 ? -21.309 -12.889 7.449 1.00 57.62 179 ARG A O 1
ATOM 1476 N N . SER A 1 180 ? -22.990 -11.979 6.253 1.00 55.22 180 SER A N 1
ATOM 1477 C CA . SER A 1 180 ? -22.480 -10.608 6.336 1.00 55.22 180 SER A CA 1
ATOM 1478 C C . SER A 1 180 ? -22.543 -10.130 7.797 1.00 55.22 180 SER A C 1
ATOM 1480 O O . SER A 1 180 ? -23.485 -10.540 8.486 1.00 55.22 180 SER A O 1
ATOM 1482 N N . PRO A 1 181 ? -21.548 -9.353 8.268 1.00 57.69 181 PRO A N 1
ATOM 1483 C CA . PRO A 1 181 ? -21.548 -8.783 9.616 1.00 57.69 181 PRO A CA 1
ATOM 1484 C C . PRO A 1 181 ? -22.798 -7.948 9.899 1.00 57.69 181 PRO A C 1
ATOM 1486 O O . PRO A 1 181 ? -23.302 -7.312 8.942 1.00 57.69 181 PRO A O 1
#

InterPro domains:
  IPR006694 Fatty acid hydroxylase [PF04116] (15-171)

Radius of gyration: 17.4 Å; chains: 1; bounding box: 44×39×48 Å

Secondary structure (DSSP, 8-state):
--HHHHHHHHHHHHHHHHHHHHHHHHHHHHH-HHHHHHHHHHHHSB-TT--BS-HHHHHHHIIIIIHHHHHHHHHHTHHHHHHHHHTT-S-GGGGHHHHHHHHHHHHHHHHHHHT-TTHHHHH-GGG--S---SPPPSSB--HHHHHHHHHT-TTS---SSBTHHHHHHT-S---TTPPP-

Foldseek 3Di:
DDLVVVLVCLLVVLQVQLLLLLLVLLLVLVVPPVSVVLQVLVLQQADLLLDGPDLLSQLVNLVSHQQVSLVSSLVRLCVSLVCCVVVVPPCSVSSCSSNVVSVVSNVLSNCSNVVPPCSCVVPVQLSDGDFDPDDQDDFFGHNQLVSCCSPVPVNASSGDTTSVVRVVVVRHDDCVPPDRD

pLDDT: mean 94.01, std 8.66, range [55.22, 98.81]

Organism: Microcystis aeruginosa (strain PCC 7806) (NCBI:txid267872)

Sequence (181 aa):
MSNLLLCVGLICGSIIWVEIVRDCYHALAHHWQPLYRLHVWHHRVFRPDLSVMSEEIYRRAHWYNDVPEALVMLAASVLPVLLAYFGGFDRPWLGWLGSLYTLAFLSTAIGRGLGIANLDELTDLTHRPGQFESFPAQWRVNRTYHWRHHFDNQKAYYCGTFTFMDKLMGTALSLKGKRSP